Protein AF-A0ABD0N9K1-F1 (afdb_monomer)

Sequence (80 aa):
VCKVLNITTMSCLAPSLMAEYRPGLDSVKHADEFGFIFNNVQALLVYNNTNFMYYPNPYFEPLSTNGILEQKPGSPIILK

Structure (mmCIF, N/CA/C/O backbone):
data_AF-A0ABD0N9K1-F1
#
_entry.id   AF-A0ABD0N9K1-F1
#
loop_
_atom_site.group_PDB
_atom_site.id
_atom_site.type_symbol
_atom_site.label_atom_id
_atom_site.label_alt_id
_atom_site.label_comp_id
_atom_site.label_asym_id
_atom_site.label_entity_id
_atom_site.label_seq_id
_atom_site.pdbx_PDB_ins_code
_atom_site.Cartn_x
_atom_site.Cartn_y
_atom_site.Cartn_z
_atom_site.occupancy
_atom_site.B_iso_or_equiv
_atom_site.auth_seq_id
_atom_site.auth_comp_id
_atom_site.auth_asym_id
_atom_site.auth_atom_id
_atom_site.pdbx_PDB_model_num
ATOM 1 N N . VAL A 1 1 ? -0.925 -9.637 6.807 1.00 87.94 1 VAL A N 1
ATOM 2 C CA . VAL A 1 1 ? -0.754 -9.684 8.284 1.00 87.94 1 VAL A CA 1
ATOM 3 C C . VAL A 1 1 ? -0.344 -8.304 8.774 1.00 87.94 1 VAL A C 1
ATOM 5 O O . VAL A 1 1 ? 0.452 -7.662 8.095 1.00 87.94 1 VAL A O 1
ATOM 8 N N . CYS A 1 2 ? -0.905 -7.841 9.892 1.00 96.06 2 CYS A N 1
ATOM 9 C CA . CYS A 1 2 ? -0.603 -6.534 10.478 1.00 96.06 2 CYS A CA 1
ATOM 10 C C . CYS A 1 2 ? 0.291 -6.644 11.719 1.00 96.06 2 CYS A C 1
ATOM 12 O O . CYS A 1 2 ? 0.194 -7.613 12.468 1.00 96.06 2 CYS A O 1
ATOM 14 N N . LYS A 1 3 ? 1.123 -5.628 11.954 1.00 97.31 3 LYS A N 1
ATOM 15 C CA . LYS A 1 3 ? 1.995 -5.466 13.119 1.00 97.31 3 LYS A CA 1
ATOM 16 C C . LYS A 1 3 ? 1.712 -4.122 13.785 1.00 97.31 3 LYS A C 1
ATOM 18 O O . LYS A 1 3 ? 1.830 -3.077 13.148 1.00 97.31 3 LYS A O 1
ATOM 23 N N . VAL A 1 4 ? 1.365 -4.151 15.068 1.00 96.75 4 VAL A N 1
ATOM 24 C CA . VAL A 1 4 ? 1.178 -2.945 15.886 1.00 96.75 4 VAL A CA 1
ATOM 25 C C . VAL A 1 4 ? 2.546 -2.334 16.191 1.00 96.75 4 VAL A C 1
ATOM 27 O O . VAL A 1 4 ? 3.468 -3.053 16.579 1.00 96.75 4 VAL A O 1
ATOM 30 N N . LEU A 1 5 ? 2.690 -1.025 15.979 1.00 97.75 5 LEU A N 1
ATOM 31 C CA . LEU A 1 5 ? 3.931 -0.291 16.252 1.00 97.75 5 LEU A CA 1
ATOM 32 C C . LEU A 1 5 ? 3.826 0.499 17.560 1.00 97.75 5 LEU A C 1
ATOM 34 O O . LEU A 1 5 ? 4.785 0.561 18.324 1.00 97.75 5 LEU A O 1
ATOM 38 N N . ASN A 1 6 ? 2.654 1.075 17.829 1.00 97.50 6 ASN A N 1
ATOM 39 C CA . ASN A 1 6 ? 2.299 1.725 19.091 1.00 97.50 6 ASN A CA 1
ATOM 40 C C . ASN A 1 6 ? 0.762 1.770 19.239 1.0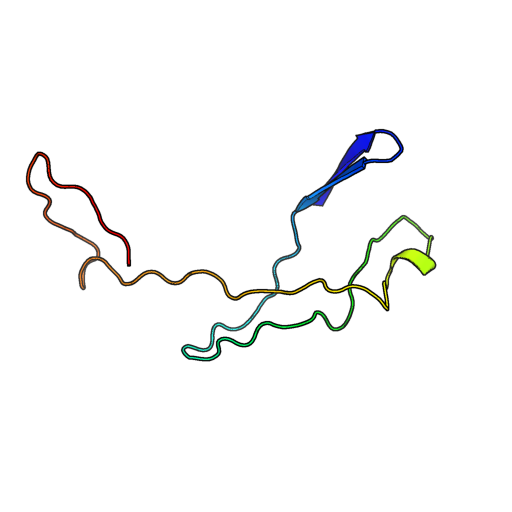0 97.50 6 ASN A C 1
ATOM 42 O O . ASN A 1 6 ? 0.047 1.131 18.472 1.00 97.50 6 ASN A O 1
ATOM 46 N N . ILE A 1 7 ? 0.245 2.532 20.210 1.00 96.88 7 ILE A N 1
ATOM 47 C CA . ILE A 1 7 ? -1.199 2.596 20.499 1.00 96.88 7 ILE A CA 1
ATOM 48 C C . ILE A 1 7 ? -2.052 3.244 19.389 1.00 96.88 7 ILE A C 1
ATOM 50 O O . ILE A 1 7 ? -3.260 3.034 19.378 1.00 96.88 7 ILE A O 1
ATOM 54 N N . THR A 1 8 ? -1.463 4.017 18.467 1.00 97.31 8 THR A N 1
ATOM 55 C CA . THR A 1 8 ? -2.187 4.713 17.380 1.00 97.31 8 THR A CA 1
ATOM 56 C C . THR A 1 8 ? -1.750 4.302 15.974 1.00 97.31 8 THR A C 1
ATOM 58 O O . THR A 1 8 ? -2.375 4.716 15.001 1.00 97.31 8 THR A O 1
ATOM 61 N N . THR A 1 9 ? -0.692 3.501 15.831 1.00 97.62 9 THR A N 1
ATOM 62 C CA . THR A 1 9 ? -0.113 3.147 14.530 1.00 97.62 9 THR A CA 1
ATOM 63 C C . THR A 1 9 ? 0.162 1.653 14.406 1.00 97.62 9 THR A C 1
ATOM 65 O O . THR A 1 9 ? 0.623 0.976 15.332 1.00 97.62 9 THR A O 1
ATOM 68 N N . MET A 1 10 ? -0.088 1.138 13.207 1.00 97.38 10 MET A N 1
ATOM 69 C CA . MET A 1 10 ? 0.182 -0.238 12.812 1.00 97.38 10 MET A CA 1
ATOM 70 C C . MET A 1 10 ? 0.613 -0.276 11.346 1.00 97.38 10 MET A C 1
ATOM 72 O O . MET A 1 10 ? 0.267 0.606 10.564 1.00 97.38 10 MET A O 1
ATOM 76 N N . SER A 1 11 ? 1.359 -1.309 10.971 1.00 97.75 11 SER A N 1
ATOM 77 C CA . SER A 1 11 ? 1.743 -1.590 9.588 1.00 97.75 11 SER A CA 1
ATOM 78 C C . SER A 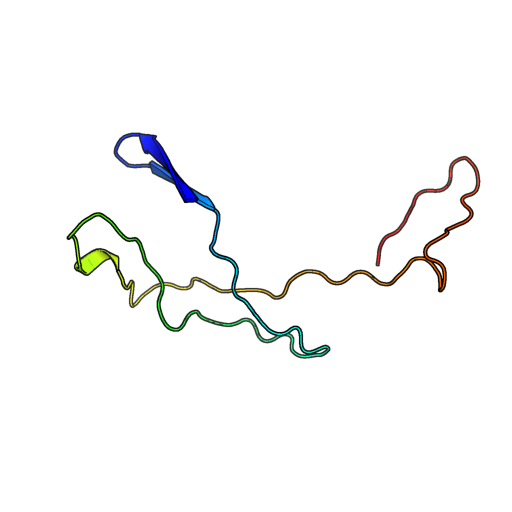1 11 ? 1.071 -2.879 9.133 1.00 97.75 11 SER A C 1
ATOM 80 O O . SER A 1 11 ? 1.100 -3.870 9.858 1.00 97.75 11 SER A O 1
ATOM 82 N N . CYS A 1 12 ? 0.462 -2.881 7.951 1.00 96.44 12 CYS A N 1
ATOM 83 C CA . CYS A 1 12 ? -0.260 -4.027 7.408 1.00 96.44 12 CYS A CA 1
ATOM 84 C C . CYS A 1 12 ? 0.260 -4.400 6.029 1.00 96.44 12 CYS A C 1
ATOM 86 O O . CYS A 1 1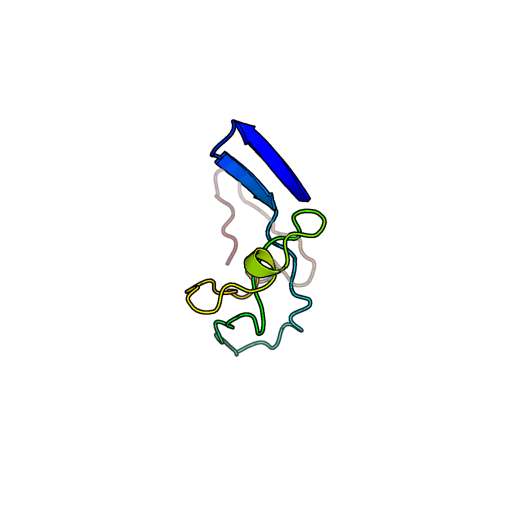2 ? 0.468 -3.535 5.184 1.00 96.44 12 CYS A O 1
ATOM 88 N N . LEU A 1 13 ? 0.393 -5.702 5.781 1.00 95.38 13 LEU A N 1
ATOM 89 C CA . LEU A 1 13 ? 0.473 -6.215 4.417 1.00 95.38 13 LEU A CA 1
ATOM 90 C C . LEU A 1 13 ? -0.928 -6.184 3.807 1.00 95.38 13 LEU A C 1
ATOM 92 O O . LEU A 1 13 ? -1.842 -6.791 4.377 1.00 95.38 13 LEU A O 1
ATOM 96 N N . ALA A 1 14 ? -1.071 -5.497 2.673 1.00 91.69 14 ALA A N 1
ATOM 97 C CA . ALA A 1 14 ? -2.310 -5.481 1.909 1.00 91.69 14 ALA A CA 1
ATOM 98 C C . ALA A 1 14 ? -2.686 -6.917 1.495 1.00 91.69 14 ALA A C 1
ATOM 100 O O . ALA A 1 14 ? -1.800 -7.692 1.115 1.00 91.69 14 ALA A O 1
ATOM 101 N N . PRO A 1 15 ? -3.966 -7.308 1.603 1.00 90.06 15 PRO A N 1
ATOM 102 C CA . PRO A 1 15 ? -4.391 -8.622 1.156 1.00 90.06 15 PRO A CA 1
ATOM 103 C C . PRO A 1 15 ? -4.291 -8.703 -0.370 1.00 90.06 15 PRO A C 1
ATOM 105 O O . PRO A 1 15 ? -4.581 -7.743 -1.081 1.00 90.06 15 PRO A O 1
ATOM 108 N N . SER A 1 16 ? -3.857 -9.857 -0.875 1.00 84.00 16 SER A N 1
ATOM 109 C CA . SER A 1 16 ? -3.864 -10.114 -2.312 1.00 84.00 16 SER A CA 1
ATOM 110 C C . SER A 1 16 ? -5.302 -10.305 -2.776 1.00 84.00 16 SER A C 1
ATOM 112 O O . SER A 1 16 ? -6.036 -11.109 -2.196 1.00 84.00 16 SER A O 1
ATOM 114 N N . LEU A 1 17 ? -5.695 -9.60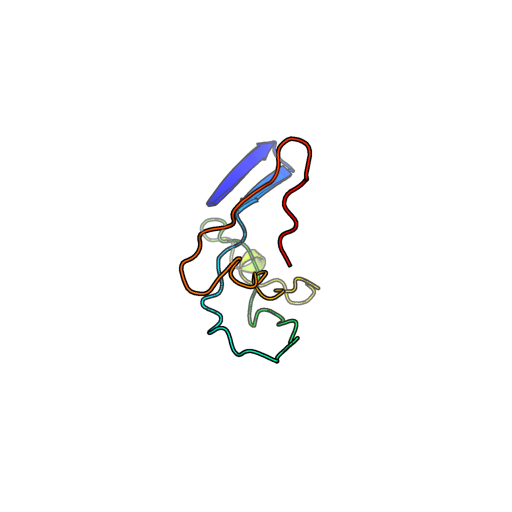6 -3.837 1.00 75.75 17 LEU A N 1
ATOM 115 C CA . LEU A 1 17 ? -6.864 -9.999 -4.605 1.00 75.75 17 LEU A CA 1
ATOM 116 C C . LEU A 1 17 ? -6.422 -11.064 -5.602 1.00 75.75 17 LEU A C 1
ATOM 118 O O . LEU A 1 17 ? -5.488 -10.841 -6.373 1.00 75.75 17 LEU A O 1
ATOM 122 N N . MET A 1 18 ? -7.126 -12.196 -5.644 1.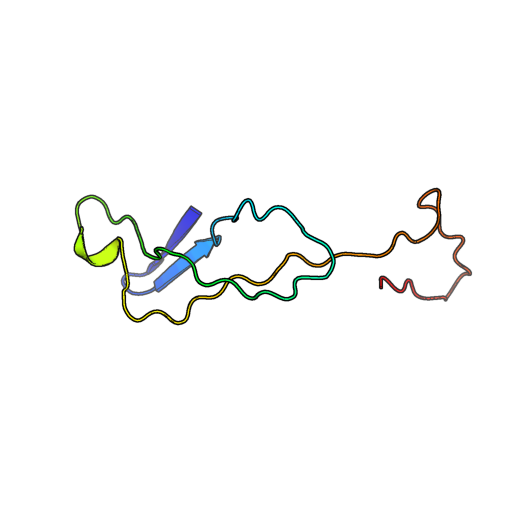00 62.53 18 MET A N 1
ATOM 123 C CA . MET A 1 18 ? -7.074 -13.087 -6.804 1.00 62.53 18 MET A CA 1
ATOM 124 C C . MET A 1 18 ? -7.786 -12.397 -7.973 1.00 62.53 18 MET A C 1
ATOM 126 O O . MET A 1 18 ? -8.875 -12.779 -8.386 1.00 62.53 18 MET A O 1
ATOM 130 N N . ALA A 1 19 ? -7.213 -11.303 -8.465 1.00 57.78 19 ALA A N 1
ATOM 131 C CA . ALA A 1 19 ? -7.638 -10.717 -9.713 1.00 57.78 19 ALA A CA 1
ATOM 132 C C . ALA A 1 19 ? -7.089 -11.624 -10.813 1.00 57.78 19 ALA A C 1
ATOM 134 O O . ALA A 1 19 ? -5.878 -11.681 -11.026 1.00 57.78 19 ALA A O 1
ATOM 135 N N . GLU A 1 20 ? -7.972 -12.358 -11.493 1.00 54.78 20 GLU A N 1
ATOM 136 C CA . GLU A 1 20 ? -7.622 -12.939 -12.785 1.00 54.78 20 GLU A CA 1
ATOM 137 C C . GLU A 1 20 ? -7.054 -11.821 -13.660 1.00 54.78 20 GLU A C 1
ATOM 139 O O . GLU A 1 20 ? -7.733 -10.830 -13.951 1.00 54.78 20 GLU A O 1
ATOM 144 N N . TYR A 1 21 ? -5.785 -11.959 -14.036 1.00 54.41 21 TYR A N 1
ATOM 145 C CA . TYR A 1 21 ? -5.144 -11.035 -14.951 1.00 54.41 21 TYR A CA 1
ATOM 146 C C . TYR A 1 21 ? -5.850 -11.137 -16.305 1.00 54.41 21 TYR A C 1
ATOM 148 O O . TYR A 1 21 ? -5.790 -12.169 -16.973 1.00 54.41 21 TYR A O 1
ATOM 156 N N . ARG A 1 22 ? -6.540 -10.066 -16.702 1.00 55.62 22 ARG A N 1
ATOM 157 C CA . ARG A 1 22 ? -7.086 -9.903 -18.051 1.00 55.62 22 ARG A CA 1
ATOM 158 C C . ARG A 1 22 ? -6.257 -8.832 -18.761 1.00 55.62 22 ARG A C 1
ATOM 160 O O . ARG A 1 22 ? -6.384 -7.660 -18.403 1.00 55.62 22 ARG A O 1
ATOM 167 N N . PRO A 1 23 ? -5.397 -9.213 -19.725 1.00 51.31 23 PRO A N 1
ATOM 168 C CA . PRO A 1 23 ? -4.618 -8.254 -20.500 1.00 51.31 23 PRO A CA 1
ATOM 169 C C . PRO A 1 23 ? -5.541 -7.201 -21.131 1.00 51.31 23 PRO A C 1
ATOM 171 O O . PRO A 1 23 ? -6.545 -7.555 -21.749 1.00 51.31 23 PRO A O 1
ATOM 174 N N . GLY A 1 24 ? -5.210 -5.917 -20.969 1.00 54.44 24 GLY A N 1
ATOM 175 C CA . GLY A 1 24 ? -5.949 -4.797 -21.568 1.00 54.44 24 GLY A CA 1
ATOM 176 C C . GLY A 1 24 ? -7.045 -4.173 -20.699 1.00 54.44 24 GLY A C 1
ATOM 177 O O . GLY A 1 24 ? -7.712 -3.248 -21.157 1.00 54.44 24 GLY A O 1
ATOM 178 N N . LEU A 1 25 ? -7.233 -4.634 -19.458 1.00 54.38 25 LEU A N 1
ATOM 179 C CA . LEU A 1 25 ? -8.146 -3.996 -18.515 1.00 54.38 25 LEU A CA 1
ATOM 180 C C . LEU A 1 25 ? -7.352 -3.228 -17.447 1.00 54.38 25 LEU A C 1
ATOM 182 O 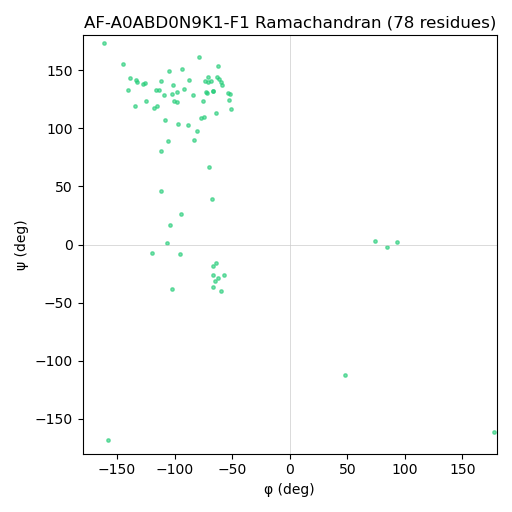O . LEU A 1 25 ? -7.083 -3.753 -16.368 1.00 54.38 25 LEU A O 1
ATOM 186 N N . ASP A 1 26 ? -7.045 -1.957 -17.723 1.00 56.50 26 ASP A N 1
ATOM 187 C CA . ASP A 1 26 ? -6.616 -0.955 -16.727 1.00 56.50 26 ASP A CA 1
ATOM 188 C C . ASP A 1 26 ? -7.764 -0.605 -15.756 1.00 56.50 26 ASP A C 1
ATOM 190 O O . ASP A 1 26 ? -7.996 0.553 -15.405 1.00 56.50 26 ASP A O 1
ATOM 194 N N . SER A 1 27 ? -8.565 -1.587 -15.333 1.00 63.09 27 SER A N 1
ATOM 195 C CA . SER A 1 27 ? -9.610 -1.329 -14.354 1.00 63.09 27 SER A CA 1
ATOM 196 C C . SER A 1 27 ? -8.963 -1.302 -12.981 1.00 63.09 27 SER A C 1
ATOM 198 O O . SER A 1 27 ? -8.745 -2.349 -12.366 1.00 63.09 27 SER A O 1
ATOM 200 N N . VAL A 1 28 ? -8.680 -0.099 -12.494 1.00 71.25 28 VAL A N 1
ATOM 201 C CA . VAL A 1 28 ? -8.589 0.142 -11.056 1.00 71.25 28 VAL A CA 1
ATOM 202 C C . VAL A 1 28 ? -9.882 -0.382 -10.434 1.00 71.25 28 VAL A C 1
ATOM 204 O O . VAL A 1 28 ? -10.975 -0.015 -10.873 1.00 71.25 28 VAL A O 1
ATOM 207 N N . LYS A 1 29 ? -9.769 -1.284 -9.459 1.00 75.19 29 LYS A N 1
ATOM 208 C CA . LYS A 1 29 ? -10.935 -1.864 -8.788 1.00 75.19 29 LYS A CA 1
ATOM 209 C C . LYS A 1 29 ? -11.038 -1.339 -7.369 1.00 75.19 29 LYS A C 1
ATOM 211 O O . LYS A 1 29 ? -10.085 -1.428 -6.594 1.00 75.19 29 LYS A O 1
ATOM 216 N N . HIS A 1 30 ? -12.220 -0.848 -7.026 1.00 80.69 30 HIS A N 1
ATOM 217 C CA . HIS A 1 30 ? -12.605 -0.713 -5.631 1.00 80.69 30 HIS A CA 1
ATOM 218 C C . HIS A 1 30 ? -12.862 -2.097 -5.037 1.00 80.69 30 HIS A C 1
ATOM 220 O O . HIS A 1 30 ? -13.357 -2.992 -5.721 1.00 80.69 30 HIS A O 1
ATOM 226 N N . ALA A 1 31 ? -12.496 -2.266 -3.770 1.00 81.88 31 ALA A N 1
ATOM 227 C CA . ALA A 1 31 ? -12.923 -3.426 -3.006 1.00 81.88 31 ALA A CA 1
ATOM 228 C C . ALA A 1 31 ? -14.418 -3.301 -2.701 1.00 81.88 31 ALA A C 1
ATOM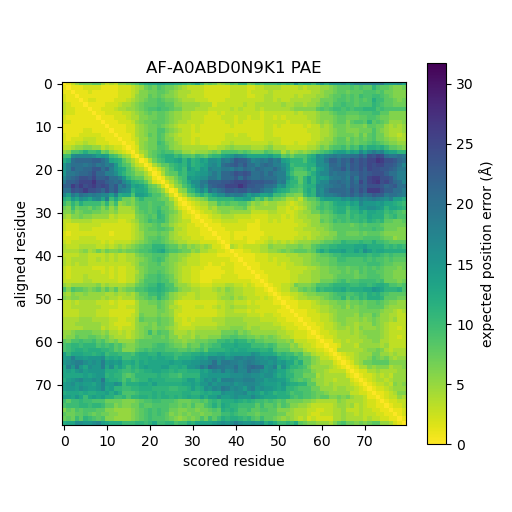 230 O O . ALA A 1 31 ? -14.859 -2.211 -2.340 1.00 81.88 31 ALA A O 1
ATOM 231 N N . ASP A 1 32 ? -15.160 -4.405 -2.793 1.00 84.88 32 ASP A N 1
ATOM 232 C CA . ASP A 1 32 ? -16.564 -4.434 -2.366 1.00 84.88 32 ASP A CA 1
ATOM 233 C C . ASP A 1 32 ? -16.679 -4.078 -0.873 1.00 84.88 32 ASP A C 1
ATOM 235 O O . ASP A 1 32 ? -17.542 -3.303 -0.471 1.00 84.88 32 ASP A O 1
ATOM 239 N N . GLU A 1 33 ? -15.740 -4.580 -0.064 1.00 90.56 33 GLU A N 1
ATOM 240 C CA . GLU A 1 33 ? -15.587 -4.245 1.349 1.00 90.56 33 GLU A CA 1
ATOM 241 C C . GLU A 1 33 ? -14.106 -4.067 1.705 1.00 90.56 33 GLU A C 1
ATOM 243 O O . GLU A 1 33 ? -13.224 -4.782 1.220 1.00 90.56 33 GLU A O 1
ATOM 248 N N . PHE A 1 34 ? -13.822 -3.113 2.591 1.00 92.38 34 PHE A N 1
ATOM 249 C CA . PHE A 1 34 ? -12.492 -2.904 3.154 1.00 92.38 34 PHE A CA 1
ATOM 250 C C . PHE A 1 34 ? -12.601 -2.562 4.636 1.00 92.38 34 PHE A C 1
ATOM 252 O O . PHE A 1 34 ? -13.356 -1.665 5.011 1.00 92.38 34 PHE A O 1
ATOM 259 N N . GLY A 1 35 ? -11.785 -3.210 5.464 1.00 94.38 35 GLY A N 1
ATOM 260 C CA . GLY A 1 35 ? -11.650 -2.873 6.873 1.00 94.38 35 GLY A CA 1
ATOM 261 C C . GLY A 1 35 ? -10.713 -3.796 7.631 1.00 94.38 35 GLY A C 1
ATOM 262 O O . GLY A 1 35 ? -9.850 -4.456 7.048 1.00 94.38 35 GLY A O 1
ATOM 263 N N . PHE A 1 36 ? -10.848 -3.794 8.953 1.00 95.19 36 PHE A N 1
ATOM 264 C CA . PHE A 1 36 ? -9.964 -4.494 9.872 1.00 95.19 36 PHE A CA 1
ATOM 265 C C . PHE A 1 36 ? -10.752 -5.381 10.832 1.00 95.19 36 PHE A C 1
ATOM 267 O O . PHE A 1 36 ? -11.749 -4.976 11.426 1.00 95.19 36 PHE A O 1
ATOM 274 N N . ILE A 1 37 ? -10.233 -6.586 11.059 1.00 94.75 37 ILE A 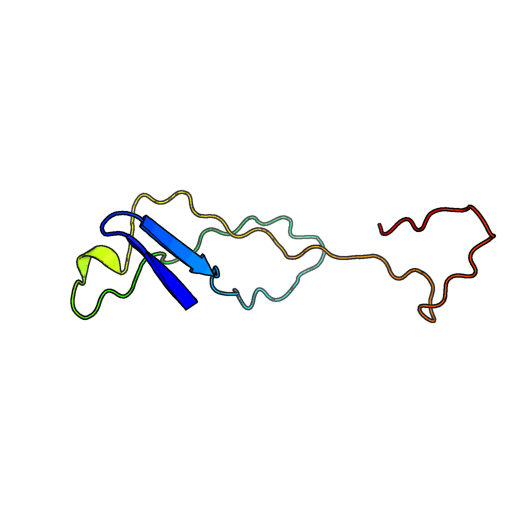N 1
ATOM 275 C CA . ILE A 1 37 ? -10.760 -7.504 12.067 1.00 94.75 37 ILE A CA 1
ATOM 276 C C . ILE A 1 37 ? -10.064 -7.205 13.397 1.00 94.75 37 ILE A C 1
ATOM 278 O O . ILE A 1 37 ? -8.912 -7.583 13.607 1.00 94.75 37 ILE A O 1
ATOM 282 N N . PHE A 1 38 ? -10.765 -6.515 14.296 1.00 94.19 38 PHE A N 1
ATOM 283 C CA . PHE A 1 38 ? -10.314 -6.219 15.660 1.00 94.19 38 PHE A CA 1
ATOM 284 C C . PHE A 1 38 ? -11.181 -6.986 16.658 1.00 94.19 38 PHE A C 1
ATOM 286 O O . PHE A 1 38 ? -12.114 -6.438 17.246 1.00 94.19 38 PHE A O 1
ATOM 293 N N . ASN A 1 39 ? -10.881 -8.274 16.845 1.00 92.44 39 ASN A N 1
ATOM 294 C CA . ASN A 1 39 ? -11.672 -9.178 17.684 1.00 92.44 39 ASN A CA 1
ATOM 295 C C . ASN A 1 39 ? -13.178 -9.070 17.355 1.00 92.44 39 ASN A C 1
ATOM 297 O O . ASN A 1 39 ? -13.581 -9.427 16.255 1.00 92.44 39 ASN A O 1
ATOM 301 N N . ASN A 1 40 ? -13.993 -8.547 18.281 1.00 94.25 40 ASN A N 1
ATOM 302 C CA . ASN A 1 40 ? -15.446 -8.419 18.135 1.00 94.25 40 ASN A CA 1
ATOM 303 C C . ASN A 1 40 ? -15.928 -6.982 17.836 1.00 94.25 40 ASN A C 1
ATOM 305 O O . ASN A 1 40 ? -17.102 -6.664 18.024 1.00 94.25 40 ASN A O 1
ATOM 309 N N . VAL A 1 41 ? -15.035 -6.083 17.411 1.00 96.62 41 VAL A N 1
ATOM 310 C CA . VAL A 1 41 ? -15.395 -4.698 17.067 1.00 96.62 41 VAL A CA 1
ATOM 311 C C . VAL A 1 41 ? -15.932 -4.640 15.633 1.00 96.62 41 VAL A C 1
ATOM 313 O O . VAL A 1 41 ? -15.187 -4.439 14.678 1.00 96.62 41 VAL A O 1
ATOM 316 N N . GLN A 1 42 ? -17.248 -4.805 15.482 1.00 95.50 42 GLN A N 1
ATOM 317 C CA . GLN A 1 42 ? -17.913 -4.911 14.173 1.00 95.50 42 GLN A CA 1
ATOM 318 C C . GLN A 1 42 ? -17.832 -3.637 13.321 1.00 95.50 42 GLN A C 1
ATOM 320 O O . GLN A 1 42 ? -17.747 -3.718 12.100 1.00 95.50 42 GLN A O 1
ATOM 325 N N . ALA A 1 43 ? -17.802 -2.461 13.953 1.00 94.69 43 ALA A N 1
ATOM 326 C CA . ALA A 1 43 ? -17.767 -1.176 13.251 1.00 94.69 43 ALA A CA 1
ATOM 327 C C . ALA A 1 43 ? -16.497 -0.960 12.405 1.00 94.69 43 ALA A C 1
ATOM 329 O O . ALA A 1 43 ? -16.473 -0.066 11.567 1.00 94.69 43 ALA A O 1
ATOM 330 N N . LEU A 1 44 ? -15.441 -1.752 12.631 1.00 94.50 44 LEU A N 1
ATOM 331 C CA . LEU A 1 44 ? -14.177 -1.657 11.897 1.00 94.50 44 LEU A CA 1
ATOM 332 C C . LEU A 1 44 ? -14.096 -2.633 10.716 1.00 94.50 44 LEU A C 1
ATOM 334 O O . LEU A 1 44 ? -13.152 -2.540 9.935 1.00 94.50 44 LEU A O 1
ATOM 338 N N . LEU A 1 45 ? -15.061 -3.549 10.571 1.00 94.81 45 LEU A N 1
ATOM 339 C CA . LEU A 1 45 ? -15.050 -4.561 9.509 1.00 94.81 45 LEU A CA 1
ATOM 340 C C . LEU A 1 45 ? -15.215 -3.941 8.118 1.00 94.81 45 LEU A C 1
ATOM 342 O O . LEU A 1 45 ? -14.571 -4.400 7.179 1.00 94.81 45 LEU A O 1
ATOM 346 N N . VAL A 1 46 ? -16.034 -2.889 8.005 1.00 94.88 46 VAL A N 1
ATOM 347 C CA . VAL A 1 46 ? -16.340 -2.221 6.735 1.00 94.88 46 VAL A CA 1
ATOM 348 C C . VAL A 1 46 ? -16.263 -0.705 6.903 1.00 94.88 46 VAL A C 1
ATOM 350 O O . VAL A 1 46 ? -17.017 -0.105 7.670 1.00 94.88 46 VAL A O 1
ATOM 353 N N . TYR A 1 47 ? -15.367 -0.070 6.153 1.00 93.56 47 TYR A N 1
ATOM 354 C CA . TYR A 1 47 ? -15.281 1.382 6.029 1.00 93.56 47 TYR A CA 1
ATOM 355 C C . TYR A 1 47 ? -16.007 1.841 4.767 1.00 93.56 47 TYR A C 1
ATOM 357 O O . TYR A 1 47 ? -15.464 1.761 3.671 1.00 93.56 47 TYR A O 1
ATOM 365 N N . ASN A 1 48 ? -17.204 2.403 4.931 1.00 89.56 48 ASN A N 1
ATOM 366 C CA . ASN A 1 48 ? -18.032 2.842 3.800 1.00 89.56 48 ASN A CA 1
ATOM 367 C C . ASN A 1 48 ? -17.440 4.026 3.010 1.00 89.56 48 ASN A C 1
ATOM 369 O O . ASN A 1 48 ? -17.714 4.169 1.826 1.00 89.56 48 ASN A O 1
ATOM 373 N N . ASN A 1 49 ? -16.614 4.864 3.647 1.00 86.94 49 ASN A N 1
ATOM 374 C CA . ASN A 1 49 ? -16.036 6.071 3.042 1.00 86.94 49 ASN A CA 1
ATOM 375 C C . ASN A 1 49 ? -14.517 5.947 2.840 1.00 86.94 49 ASN A C 1
ATOM 377 O O . ASN A 1 49 ? -13.756 6.850 3.195 1.00 86.94 49 ASN A O 1
ATOM 381 N N . THR A 1 50 ? -14.054 4.815 2.310 1.00 89.00 50 THR A N 1
ATOM 382 C CA . THR A 1 50 ? -12.647 4.632 1.936 1.00 89.00 50 THR A CA 1
ATOM 383 C C . THR A 1 50 ? -12.448 4.791 0.434 1.00 89.00 50 THR A C 1
ATOM 385 O O . THR A 1 50 ? -13.202 4.252 -0.366 1.00 89.00 50 THR A O 1
ATOM 388 N N . ASN A 1 51 ? -11.383 5.492 0.047 1.00 89.50 51 ASN A N 1
ATOM 389 C CA . ASN A 1 51 ? -10.929 5.570 -1.344 1.00 89.50 51 ASN A CA 1
ATOM 390 C C . ASN A 1 51 ? -9.835 4.526 -1.633 1.00 89.50 51 ASN A C 1
ATOM 392 O O . ASN A 1 51 ? -8.967 4.752 -2.475 1.00 89.50 51 ASN A O 1
ATOM 396 N N . PHE A 1 52 ? -9.817 3.411 -0.893 1.00 89.25 52 PHE A N 1
ATOM 397 C CA . PHE A 1 52 ? -8.849 2.338 -1.113 1.00 89.25 52 PHE A CA 1
ATOM 398 C C . PHE A 1 52 ? -9.104 1.660 -2.466 1.00 89.25 52 PHE A C 1
ATOM 400 O O . PHE A 1 52 ? -10.236 1.302 -2.796 1.00 89.25 52 PHE A O 1
ATOM 407 N N . MET A 1 53 ? -8.032 1.489 -3.239 1.00 87.38 53 MET A N 1
ATOM 408 C CA . MET A 1 53 ? -8.060 1.048 -4.632 1.00 87.38 53 MET A CA 1
ATOM 409 C C . MET A 1 53 ? -7.032 -0.050 -4.867 1.00 87.38 53 MET A C 1
ATOM 411 O O . MET A 1 53 ? -5.897 0.049 -4.396 1.00 87.38 53 MET A O 1
ATOM 415 N N . TYR A 1 54 ? -7.407 -1.051 -5.659 1.00 85.69 54 TYR A N 1
ATOM 416 C CA . TYR A 1 54 ? -6.486 -2.058 -6.164 1.00 85.69 54 TYR A CA 1
ATOM 417 C C . TYR A 1 54 ? -6.092 -1.750 -7.600 1.00 85.69 54 TYR A C 1
ATOM 419 O O . TYR A 1 54 ? -6.934 -1.655 -8.497 1.00 85.69 54 TYR A O 1
ATOM 427 N N . TYR A 1 55 ? -4.784 -1.639 -7.795 1.00 85.31 55 TYR A N 1
ATOM 428 C CA . TYR A 1 55 ? -4.157 -1.567 -9.103 1.00 85.31 55 TYR A CA 1
ATOM 429 C C . TYR A 1 55 ? -3.728 -2.968 -9.544 1.00 85.31 55 TYR A C 1
ATOM 431 O O . TYR A 1 55 ? -3.451 -3.821 -8.693 1.00 85.31 55 TYR A O 1
ATOM 439 N N . PRO A 1 56 ? -3.684 -3.227 -10.859 1.00 82.06 56 PRO A N 1
ATOM 440 C CA . PRO A 1 56 ? -3.194 -4.496 -11.370 1.00 82.06 56 PRO A CA 1
ATOM 441 C C . PRO A 1 56 ? -1.721 -4.710 -11.005 1.00 82.06 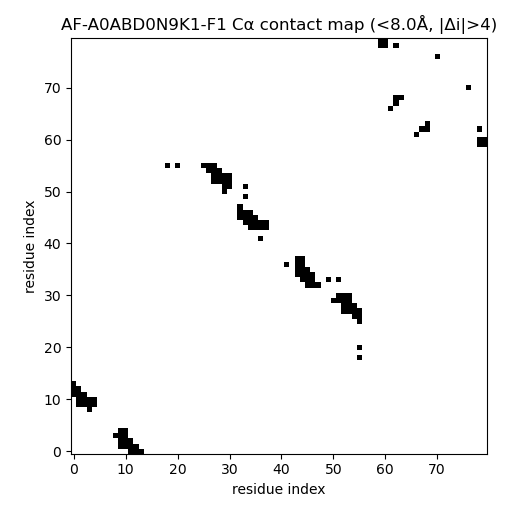56 PRO A C 1
ATOM 443 O O . PRO A 1 56 ? -0.952 -3.762 -10.833 1.00 82.06 56 PRO A O 1
ATOM 446 N N . ASN A 1 57 ? -1.323 -5.980 -10.921 1.00 82.62 57 ASN A N 1
ATOM 447 C CA . ASN A 1 57 ? 0.084 -6.336 -10.779 1.00 82.62 57 ASN A CA 1
ATOM 448 C C . ASN A 1 57 ? 0.871 -5.887 -12.023 1.00 82.62 57 ASN A C 1
ATOM 450 O O . ASN A 1 57 ? 0.340 -5.982 -13.135 1.00 82.62 57 ASN A O 1
ATOM 454 N N . PRO A 1 58 ? 2.131 -5.443 -11.862 1.00 83.06 58 PRO A N 1
ATOM 455 C CA . PRO A 1 58 ? 2.983 -5.141 -13.001 1.00 83.06 58 PRO A CA 1
ATOM 456 C C . PRO A 1 58 ? 3.200 -6.403 -13.838 1.00 83.06 58 PRO A C 1
ATOM 458 O O . PRO A 1 58 ? 3.349 -7.506 -13.307 1.00 83.06 58 PRO A O 1
ATOM 461 N N . TYR A 1 59 ? 3.231 -6.220 -15.151 1.00 81.94 59 TYR A N 1
ATOM 462 C CA . TYR A 1 59 ? 3.591 -7.252 -16.111 1.00 81.94 59 TYR A CA 1
ATOM 463 C C . TYR A 1 59 ? 4.921 -6.870 -16.751 1.00 81.94 59 TYR A C 1
ATOM 465 O O . TYR A 1 59 ? 5.137 -5.697 -17.038 1.00 81.94 59 TYR A O 1
ATOM 473 N N . PHE A 1 60 ? 5.782 -7.862 -16.967 1.00 83.44 60 PHE A N 1
ATOM 474 C CA . PHE A 1 60 ? 7.056 -7.682 -17.648 1.00 83.44 60 PHE A CA 1
ATOM 475 C C . PHE A 1 60 ? 7.068 -8.490 -18.939 1.00 83.44 60 PHE A C 1
ATOM 477 O O . PHE A 1 60 ? 6.725 -9.677 -18.949 1.00 83.44 60 PHE A O 1
ATOM 484 N N . GLU A 1 61 ? 7.494 -7.855 -20.022 1.00 85.62 61 GLU A N 1
ATOM 485 C CA . GLU A 1 61 ? 7.790 -8.528 -21.275 1.00 85.62 61 GLU A CA 1
ATOM 486 C C . GLU A 1 61 ? 9.016 -9.446 -21.084 1.00 85.62 61 GLU A C 1
ATOM 488 O O . GLU A 1 61 ? 10.033 -9.027 -20.519 1.00 85.62 61 GLU A O 1
ATOM 493 N N . PRO A 1 62 ? 8.960 -10.713 -21.538 1.00 84.31 62 PRO A N 1
ATOM 494 C CA . PRO A 1 62 ? 10.115 -11.598 -21.471 1.00 84.31 62 PRO A CA 1
ATOM 495 C C . PRO A 1 62 ? 11.300 -11.036 -22.263 1.00 84.31 62 PRO A C 1
ATOM 497 O O . PRO A 1 62 ? 11.135 -10.557 -23.383 1.00 84.31 62 PRO A O 1
ATOM 500 N N . LEU A 1 63 ? 12.513 -11.173 -21.720 1.00 83.69 63 LEU A N 1
ATOM 501 C CA . LEU A 1 63 ? 13.742 -10.684 -22.362 1.00 83.69 63 LEU A CA 1
ATOM 502 C C . LEU A 1 63 ? 14.043 -11.361 -23.714 1.00 83.69 63 LEU A C 1
ATOM 504 O O . LEU A 1 63 ? 14.680 -10.771 -24.583 1.00 83.69 63 LEU A O 1
ATOM 508 N N . SER A 1 64 ? 13.612 -12.611 -23.881 1.00 82.88 64 SER A N 1
ATOM 509 C CA . SER A 1 64 ? 13.637 -13.368 -25.135 1.00 82.88 64 SER A CA 1
ATOM 510 C C . SER A 1 64 ? 12.660 -14.541 -25.044 1.00 82.88 64 SER A C 1
ATOM 512 O O . SER A 1 64 ? 12.142 -14.838 -23.965 1.00 82.88 64 SER A O 1
ATOM 514 N N . THR A 1 65 ? 12.442 -15.265 -26.146 1.00 83.25 65 THR A N 1
ATOM 515 C CA . THR A 1 65 ? 11.599 -16.477 -26.162 1.00 83.25 65 THR A CA 1
ATOM 516 C C . THR A 1 65 ? 12.067 -17.549 -25.176 1.00 83.25 65 THR A C 1
ATOM 518 O O . THR A 1 65 ? 11.255 -18.338 -24.705 1.00 83.25 65 THR A O 1
ATOM 521 N N . ASN A 1 66 ? 13.364 -17.563 -24.850 1.00 85.06 66 ASN A N 1
ATOM 522 C CA . ASN A 1 66 ? 13.985 -18.548 -23.964 1.00 85.06 66 ASN A CA 1
ATOM 523 C C . ASN A 1 66 ? 14.330 -17.955 -22.584 1.00 85.06 66 ASN A C 1
ATOM 525 O O . ASN A 1 66 ? 14.922 -18.644 -21.758 1.00 85.06 66 ASN A O 1
ATOM 529 N N . GLY A 1 67 ? 14.024 -16.673 -22.343 1.00 79.56 67 GLY A N 1
ATOM 530 C CA . GLY A 1 67 ? 14.353 -15.965 -21.100 1.00 79.56 67 GLY A CA 1
ATOM 531 C C . GLY A 1 67 ? 15.831 -15.589 -20.924 1.00 79.56 67 GLY A C 1
ATOM 532 O O . GLY A 1 67 ? 16.188 -15.030 -19.892 1.00 79.56 67 GLY A O 1
ATOM 533 N N . ILE A 1 68 ? 16.690 -15.866 -21.912 1.00 82.81 68 ILE A N 1
ATOM 534 C CA . ILE A 1 68 ? 18.123 -15.530 -21.883 1.00 82.81 68 ILE A CA 1
ATOM 535 C C . ILE A 1 68 ? 18.365 -14.234 -22.662 1.00 82.81 68 ILE A C 1
ATOM 537 O O . ILE A 1 68 ? 17.911 -14.109 -23.802 1.00 82.81 68 ILE A O 1
ATOM 541 N N . LEU A 1 69 ? 19.099 -13.296 -22.058 1.00 81.25 69 LEU A N 1
ATOM 542 C CA . LEU A 1 69 ? 19.574 -12.066 -22.692 1.00 81.25 69 LEU A CA 1
ATOM 543 C C . LEU A 1 69 ? 21.105 -12.054 -22.706 1.00 81.25 69 LEU A C 1
ATOM 545 O O . LEU A 1 69 ? 21.735 -12.022 -21.652 1.00 81.25 69 LEU A O 1
ATOM 549 N N . GLU A 1 70 ? 21.697 -12.036 -23.897 1.00 84.25 70 GLU A N 1
ATOM 550 C CA . GLU A 1 70 ? 23.143 -11.876 -24.065 1.00 84.25 70 GLU A CA 1
ATOM 551 C C . GLU A 1 70 ? 23.530 -10.410 -23.856 1.00 84.25 70 GLU A C 1
ATOM 553 O O . GLU A 1 70 ? 23.220 -9.539 -24.676 1.00 84.25 70 GLU A O 1
ATOM 558 N N . GLN A 1 71 ? 24.199 -10.127 -22.738 1.00 83.75 71 GLN A N 1
ATOM 559 C CA . GLN A 1 71 ? 24.537 -8.766 -22.346 1.00 83.75 71 GLN A CA 1
ATOM 560 C C . GLN A 1 71 ? 26.002 -8.441 -22.635 1.00 83.75 71 GLN A C 1
ATOM 562 O O . GLN A 1 71 ? 26.921 -9.147 -22.222 1.00 83.75 71 GLN A O 1
ATOM 567 N N . LYS A 1 72 ? 26.237 -7.316 -23.317 1.00 88.12 72 LYS A N 1
ATOM 568 C CA . LYS A 1 72 ? 27.595 -6.802 -23.519 1.00 88.12 72 LYS A CA 1
ATOM 569 C C . LYS A 1 72 ? 28.135 -6.200 -22.213 1.00 88.12 72 LYS A C 1
ATOM 571 O O . LYS A 1 72 ? 27.386 -5.485 -21.540 1.00 88.12 72 LYS A O 1
ATOM 576 N N . PRO A 1 73 ? 29.427 -6.397 -21.881 1.00 89.81 73 PRO A N 1
ATOM 577 C CA . PRO A 1 73 ? 30.046 -5.750 -20.727 1.00 89.81 73 PRO A CA 1
ATOM 578 C C . PRO A 1 73 ? 29.814 -4.233 -20.740 1.00 89.81 73 PRO A C 1
ATOM 580 O O . PRO A 1 73 ? 30.023 -3.577 -21.759 1.00 89.81 73 PRO A O 1
ATOM 583 N N . GLY A 1 74 ? 29.345 -3.686 -19.617 1.00 90.94 74 GLY A N 1
ATOM 584 C CA . GLY A 1 74 ? 29.042 -2.258 -19.463 1.00 90.94 74 GLY A CA 1
ATOM 585 C C . GLY A 1 74 ? 27.657 -1.810 -19.951 1.00 90.94 74 GLY A C 1
ATOM 586 O O . GLY A 1 74 ? 27.322 -0.641 -19.783 1.00 90.94 74 GLY A O 1
ATOM 587 N N . SER A 1 75 ? 26.835 -2.699 -20.520 1.00 91.12 75 SER A N 1
ATOM 588 C CA . SER A 1 75 ? 25.447 -2.371 -20.893 1.00 91.12 75 SER A CA 1
ATOM 589 C C . SER A 1 75 ? 24.479 -2.605 -19.719 1.00 91.12 75 SER A C 1
ATOM 591 O O . SER A 1 75 ? 24.653 -3.594 -19.011 1.00 91.12 75 SER A O 1
ATOM 593 N N . PRO A 1 76 ? 23.452 -1.758 -19.498 1.00 89.88 76 PRO A N 1
ATOM 594 C CA . PRO A 1 76 ? 22.415 -1.987 -18.483 1.00 89.88 76 PRO A CA 1
ATOM 595 C C . PRO A 1 76 ? 21.346 -2.995 -18.950 1.00 89.88 76 PRO A C 1
ATOM 597 O O . PRO A 1 76 ? 21.212 -3.247 -20.148 1.00 89.88 76 PRO A O 1
ATOM 600 N N . ILE A 1 77 ? 20.586 -3.580 -18.012 1.00 87.25 77 ILE A N 1
ATOM 601 C CA . ILE A 1 77 ? 19.373 -4.370 -18.312 1.00 87.25 77 ILE A CA 1
ATOM 602 C C . ILE A 1 77 ? 18.171 -3.426 -18.263 1.00 87.25 77 ILE A C 1
ATOM 604 O O . ILE A 1 77 ? 18.036 -2.655 -17.314 1.00 87.25 77 ILE A O 1
ATOM 608 N N . ILE A 1 78 ? 17.290 -3.512 -19.259 1.00 85.44 78 ILE A N 1
ATOM 609 C CA . ILE A 1 78 ? 16.013 -2.795 -19.284 1.00 85.44 78 ILE A CA 1
ATOM 610 C C . ILE A 1 78 ? 14.899 -3.841 -19.237 1.00 85.44 78 ILE A C 1
ATOM 612 O O . ILE A 1 78 ? 14.814 -4.686 -20.123 1.00 85.44 78 ILE A O 1
ATOM 616 N N . LEU A 1 79 ? 14.072 -3.786 -18.194 1.00 86.06 79 LEU A N 1
ATOM 617 C CA . LEU A 1 79 ? 12.844 -4.570 -18.079 1.00 86.06 79 LEU A CA 1
ATOM 618 C C . LEU A 1 79 ? 11.687 -3.667 -18.504 1.00 86.06 79 LEU A C 1
ATOM 620 O O . LEU A 1 79 ? 11.539 -2.577 -17.948 1.00 86.06 79 LEU A O 1
ATOM 624 N N . LYS A 1 80 ? 10.931 -4.098 -19.511 1.00 77.56 80 LYS A N 1
ATOM 625 C CA . LYS A 1 80 ? 9.764 -3.385 -20.029 1.00 77.56 80 LYS A CA 1
ATOM 626 C C . LYS A 1 80 ? 8.488 -4.098 -19.620 1.00 77.56 80 LYS A C 1
ATOM 628 O O . LYS A 1 80 ? 8.529 -5.345 -19.548 1.00 77.56 80 LYS A O 1
#

Radius of gyration: 19.88 Å; Cα contacts (8 Å, |Δi|>4): 64; chains: 1; bounding box: 48×25×47 Å

Mean predicted aligned error: 7.53 Å

pLDDT: mean 84.79, std 12.31, range [51.31, 97.75]

Foldseek 3Di:
DKADPDPPDIDDDDDDDPPPDDPPDQDWDDDPFDFDCDPPPPVGRGDPPDPDTDGDDDDWDQCDPVSDDDDDPPDDDDTD

Secondary structure (DSSP, 8-state):
-EEE-SSS-EEEPPPPP-----TT----EE-S------TT-GGGS--TT---EEPPPP----SSTTS---PPTTPPP---

Solvent-accessible surface area (backbone atoms only — not comparable to full-atom values): 5750 Å² total; per-residue (Å²): 100,73,46,79,76,55,100,89,44,68,51,66,54,80,80,84,73,92,66,80,86,56,91,89,62,90,61,69,37,69,62,96,70,46,64,43,88,55,88,84,47,68,82,40,46,53,51,92,89,62,90,64,71,44,71,77,80,90,77,69,62,72,77,34,100,84,64,64,71,93,76,60,92,94,61,86,88,84,87,80

Organism: Cirrhinus mrigala (NCBI:txid683832)